Protein AF-A0A7I0EHQ3-F1 (afdb_monomer_lite)

Structure (mmCIF, N/CA/C/O backbone):
data_AF-A0A7I0EHQ3-F1
#
_entry.id   AF-A0A7I0EHQ3-F1
#
loop_
_atom_site.group_PDB
_atom_site.id
_atom_site.type_symbol
_atom_site.label_atom_id
_atom_site.label_alt_id
_atom_site.label_comp_id
_atom_site.label_asym_id
_atom_site.label_entity_id
_atom_site.label_seq_id
_atom_site.pdbx_PDB_ins_code
_atom_site.Cartn_x
_atom_site.Cartn_y
_atom_site.Cartn_z
_atom_site.occupancy
_atom_site.B_iso_or_equiv
_atom_site.auth_seq_id
_atom_site.auth_comp_id
_atom_site.auth_asym_id
_atom_site.auth_atom_id
_atom_site.pdbx_PDB_model_num
ATOM 1 N N . MET A 1 1 ? -11.589 2.550 1.672 1.00 83.56 1 MET A N 1
ATOM 2 C CA . MET A 1 1 ? -10.647 3.671 1.852 1.00 83.56 1 MET A CA 1
ATOM 3 C C . MET A 1 1 ? -11.199 4.700 2.807 1.00 83.56 1 MET A C 1
ATOM 5 O O . MET A 1 1 ? -10.675 4.727 3.901 1.00 83.56 1 MET A O 1
ATOM 9 N N . LYS A 1 2 ? -12.314 5.383 2.506 1.00 86.12 2 LYS A N 1
ATOM 10 C CA . LYS A 1 2 ? -12.950 6.356 3.421 1.00 86.12 2 LYS A CA 1
ATOM 11 C C . LYS A 1 2 ? -12.970 5.952 4.910 1.00 86.12 2 LYS A C 1
ATOM 13 O O . LYS A 1 2 ? -12.438 6.676 5.730 1.00 86.12 2 LYS A O 1
ATOM 18 N N . LEU A 1 3 ? -13.480 4.760 5.237 1.00 87.25 3 LEU A N 1
ATOM 19 C CA . LEU A 1 3 ? -13.508 4.270 6.624 1.00 87.25 3 LEU A CA 1
ATOM 20 C C . LEU A 1 3 ? -12.111 4.137 7.264 1.00 87.25 3 LEU A C 1
ATOM 22 O O . LEU A 1 3 ? -11.951 4.440 8.437 1.00 87.25 3 LEU A O 1
ATOM 26 N N . ALA A 1 4 ? -11.105 3.682 6.511 1.00 88.94 4 ALA A N 1
ATOM 27 C CA . ALA A 1 4 ? -9.735 3.576 7.013 1.00 88.94 4 ALA A CA 1
ATOM 28 C C . ALA A 1 4 ? -9.117 4.967 7.220 1.00 88.94 4 ALA A C 1
ATOM 30 O O . ALA A 1 4 ? -8.495 5.198 8.244 1.00 88.94 4 ALA A O 1
ATOM 31 N N . THR A 1 5 ? -9.353 5.900 6.295 1.00 89.19 5 THR A N 1
ATOM 32 C CA . THR A 1 5 ? -8.937 7.305 6.419 1.00 89.19 5 THR A CA 1
ATOM 33 C C . THR A 1 5 ? -9.512 7.946 7.686 1.00 89.19 5 THR A C 1
ATOM 35 O O . THR A 1 5 ? -8.763 8.496 8.483 1.00 89.19 5 THR A O 1
ATOM 38 N N . GLU A 1 6 ? -10.821 7.791 7.918 1.00 90.00 6 GLU A N 1
ATOM 39 C CA . GLU A 1 6 ? -11.504 8.286 9.123 1.00 90.00 6 GLU A CA 1
ATOM 40 C C . GLU A 1 6 ? -10.966 7.627 10.402 1.00 90.00 6 GLU A C 1
ATOM 42 O O . GLU A 1 6 ? -10.752 8.301 11.403 1.00 90.00 6 GLU A O 1
ATOM 47 N N . THR A 1 7 ? -10.708 6.316 10.362 1.00 90.38 7 THR A N 1
ATOM 48 C CA . THR A 1 7 ? -10.155 5.561 11.501 1.00 90.38 7 THR A CA 1
ATOM 49 C C . THR A 1 7 ? -8.761 6.052 11.885 1.00 90.38 7 THR A C 1
ATOM 51 O O . THR A 1 7 ? -8.455 6.161 13.068 1.00 90.38 7 THR A O 1
ATOM 54 N N . LEU A 1 8 ? -7.913 6.321 10.892 1.00 89.94 8 LEU A N 1
ATOM 55 C CA . LEU A 1 8 ? -6.532 6.753 11.101 1.00 89.94 8 LEU A CA 1
ATOM 56 C C . LEU A 1 8 ? -6.417 8.258 11.394 1.00 89.94 8 LEU A C 1
ATOM 58 O O . LEU A 1 8 ? -5.322 8.732 11.679 1.00 89.94 8 LEU A O 1
ATOM 62 N N . GLY A 1 9 ? -7.526 9.005 11.346 1.00 90.44 9 GLY A N 1
ATOM 63 C CA . GLY A 1 9 ? -7.537 10.445 11.601 1.00 90.44 9 GLY A CA 1
ATOM 64 C C . GLY A 1 9 ? -6.883 11.274 10.493 1.00 90.44 9 GLY A C 1
ATOM 65 O O . GLY A 1 9 ? -6.397 12.366 10.767 1.00 90.44 9 GLY A O 1
ATOM 66 N N . CYS A 1 10 ? -6.842 10.765 9.258 1.00 90.81 10 CYS A N 1
ATOM 67 C CA . CYS A 1 10 ? -6.276 11.487 8.119 1.00 90.81 10 CYS A CA 1
ATOM 68 C C . CYS A 1 10 ? -7.336 12.379 7.450 1.00 90.81 10 CYS A C 1
ATOM 70 O O . CYS A 1 10 ? -8.480 11.961 7.268 1.00 90.81 10 CYS A O 1
ATOM 72 N N . ASP A 1 11 ? -6.944 13.570 6.995 1.00 90.69 11 ASP A N 1
ATOM 73 C CA . ASP A 1 11 ? -7.857 14.500 6.308 1.00 90.69 11 ASP A CA 1
ATOM 74 C C . ASP A 1 11 ? -8.120 14.110 4.846 1.00 90.69 11 ASP A C 1
ATOM 76 O O . ASP A 1 11 ? -9.198 14.344 4.294 1.00 90.69 11 ASP A O 1
ATOM 80 N N . PHE A 1 12 ? -7.127 13.497 4.202 1.00 91.50 12 PHE A N 1
ATOM 81 C CA . PHE A 1 12 ? -7.191 13.077 2.808 1.00 91.50 12 PHE A CA 1
ATOM 82 C C . PHE A 1 12 ? -6.446 11.760 2.591 1.00 91.50 12 PHE A C 1
ATOM 84 O O . PHE A 1 12 ? -5.733 11.259 3.459 1.00 91.50 12 PHE A O 1
ATOM 91 N N . TYR A 1 13 ? -6.642 11.167 1.415 1.00 93.44 13 TYR A N 1
ATOM 92 C CA . TYR A 1 13 ? -5.880 10.005 0.980 1.00 93.44 13 TYR A CA 1
ATOM 93 C C . TYR A 1 13 ? -5.699 10.022 -0.535 1.00 93.44 13 TYR A C 1
ATOM 95 O O . TYR A 1 13 ? -6.575 10.473 -1.275 1.00 93.44 13 TYR A O 1
ATOM 103 N N . THR A 1 14 ? -4.594 9.434 -0.983 1.00 93.25 14 THR A N 1
ATOM 104 C CA . THR A 1 14 ? -4.339 9.115 -2.389 1.00 93.25 14 THR A CA 1
ATOM 105 C C . THR A 1 14 ? -4.150 7.608 -2.517 1.00 93.25 14 THR A C 1
ATOM 107 O O . THR A 1 14 ? -3.582 6.966 -1.636 1.00 93.25 14 THR A O 1
ATOM 110 N N . VAL A 1 15 ? -4.651 7.017 -3.604 1.00 92.25 15 VAL A N 1
ATOM 111 C CA . VAL A 1 15 ? -4.468 5.589 -3.893 1.00 92.25 15 VAL A CA 1
ATOM 112 C C . VAL A 1 15 ? -3.412 5.436 -4.976 1.00 92.25 15 VAL A C 1
ATOM 114 O O . VAL A 1 15 ? -3.594 5.924 -6.089 1.00 92.25 15 VAL A O 1
ATOM 117 N N . ALA A 1 16 ? -2.348 4.701 -4.666 1.00 93.12 16 ALA A N 1
ATOM 118 C CA . ALA A 1 16 ? -1.320 4.328 -5.626 1.00 93.12 16 ALA A CA 1
ATOM 119 C C . ALA A 1 16 ? -1.293 2.809 -5.827 1.00 93.12 16 ALA A C 1
ATOM 121 O O . ALA A 1 16 ? -1.341 2.031 -4.875 1.00 93.12 16 ALA A O 1
ATOM 122 N N . ASN A 1 17 ? -1.243 2.383 -7.090 1.00 92.88 17 ASN A N 1
ATOM 123 C CA . ASN A 1 17 ? -1.231 0.969 -7.453 1.00 92.88 17 ASN A CA 1
ATOM 124 C C . ASN A 1 17 ? 0.204 0.438 -7.526 1.00 92.88 17 ASN A C 1
ATOM 126 O O . ASN A 1 17 ? 1.092 1.104 -8.051 1.00 92.88 17 ASN A O 1
ATOM 130 N N . MET A 1 18 ? 0.406 -0.813 -7.102 1.00 92.94 18 MET A N 1
ATOM 131 C CA . MET A 1 18 ? 1.695 -1.516 -7.222 1.00 92.94 18 MET A CA 1
ATOM 132 C C . MET A 1 18 ? 2.105 -1.811 -8.673 1.00 92.94 18 MET A C 1
ATOM 134 O O . MET A 1 18 ? 3.258 -2.144 -8.932 1.00 92.94 18 MET A O 1
ATOM 138 N N . PHE A 1 19 ? 1.167 -1.703 -9.616 1.00 94.19 19 PHE A N 1
ATOM 139 C CA . PHE A 1 19 ? 1.370 -1.949 -11.038 1.00 94.19 19 PHE A CA 1
ATOM 140 C C . PHE A 1 19 ? 0.732 -0.821 -11.855 1.00 94.19 19 PHE A C 1
ATOM 142 O O . PHE A 1 19 ? -0.336 -0.322 -11.497 1.00 94.19 19 PHE A O 1
ATOM 149 N N . ALA A 1 20 ? 1.369 -0.416 -12.957 1.00 92.44 20 ALA A N 1
ATOM 150 C CA . ALA A 1 20 ? 0.991 0.792 -13.696 1.00 92.44 20 ALA A CA 1
ATOM 151 C C . ALA A 1 20 ? -0.380 0.706 -14.382 1.00 92.44 20 ALA A C 1
ATOM 153 O O . ALA A 1 20 ? -0.953 1.725 -14.765 1.00 92.44 20 ALA A O 1
ATOM 154 N N . THR A 1 21 ? -0.900 -0.503 -14.573 1.00 87.12 21 THR A N 1
ATOM 155 C CA . THR A 1 21 ? -2.207 -0.734 -15.184 1.00 87.12 21 THR A CA 1
ATOM 156 C C . THR A 1 21 ? -3.144 -1.364 -14.160 1.00 87.12 21 THR A C 1
ATOM 158 O O . THR A 1 21 ? -2.762 -2.350 -13.529 1.00 87.12 21 THR A O 1
ATOM 161 N N . PRO A 1 22 ? -4.377 -0.853 -14.001 1.00 82.94 22 PRO A N 1
ATOM 162 C CA . PRO A 1 22 ? -5.386 -1.534 -13.206 1.00 82.94 22 PRO A CA 1
ATOM 163 C C . PRO A 1 22 ? -5.577 -2.969 -13.704 1.00 82.94 22 PRO A C 1
ATOM 165 O O . PRO A 1 22 ? -5.855 -3.202 -14.882 1.00 82.94 22 PRO A O 1
ATOM 168 N N . VAL A 1 23 ? -5.420 -3.929 -12.800 1.00 84.44 23 VAL A N 1
ATOM 169 C CA . VAL A 1 23 ? -5.650 -5.351 -13.064 1.00 84.44 23 VAL A CA 1
ATOM 170 C C . VAL A 1 23 ? -6.886 -5.811 -12.314 1.00 84.44 23 VAL A C 1
ATOM 172 O O . VAL A 1 23 ? -7.112 -5.427 -11.168 1.00 84.44 23 VAL A O 1
ATOM 175 N N . ARG A 1 24 ? -7.697 -6.642 -12.965 1.00 79.31 24 ARG A N 1
ATOM 176 C CA . ARG A 1 24 ? -8.913 -7.204 -12.373 1.00 79.31 24 ARG A CA 1
ATOM 177 C C . ARG A 1 24 ? -8.587 -8.228 -11.289 1.00 79.31 24 ARG A C 1
ATOM 179 O O . ARG A 1 24 ? -9.275 -8.292 -10.273 1.00 79.31 24 ARG A O 1
ATOM 186 N N . ASP A 1 25 ? -7.576 -9.054 -11.536 1.00 82.44 25 ASP A N 1
ATOM 187 C CA . ASP A 1 25 ? -7.198 -10.167 -10.675 1.00 82.44 25 ASP A CA 1
ATOM 188 C C . ASP A 1 25 ? -5.713 -10.540 -10.825 1.00 82.44 25 ASP A C 1
ATOM 190 O O . ASP A 1 25 ? -4.979 -10.030 -11.678 1.00 82.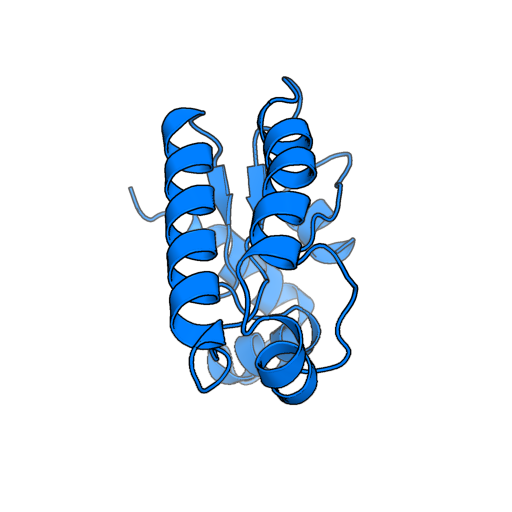44 25 ASP A O 1
ATOM 194 N N . THR A 1 26 ? -5.260 -11.446 -9.957 1.00 84.19 26 THR A N 1
ATOM 195 C CA . THR A 1 26 ? -3.877 -11.931 -9.922 1.00 84.19 26 THR A CA 1
ATOM 196 C C . THR A 1 26 ? -3.508 -12.796 -11.127 1.00 84.19 26 THR A C 1
ATOM 198 O O . THR A 1 26 ? -2.323 -12.913 -11.431 1.00 84.19 26 THR A O 1
ATOM 201 N N . VAL A 1 27 ? -4.485 -13.371 -11.840 1.00 87.06 27 VAL A N 1
ATOM 202 C CA . VAL A 1 27 ? -4.246 -14.159 -13.062 1.00 87.06 27 VAL A CA 1
ATOM 203 C C . VAL A 1 27 ? -3.870 -13.225 -14.206 1.00 87.06 27 VAL A C 1
ATOM 205 O O . VAL A 1 27 ? -2.879 -13.454 -14.902 1.00 87.06 27 VAL A O 1
ATOM 208 N N . GLN A 1 28 ? -4.604 -12.124 -14.364 1.00 87.50 28 GLN A N 1
ATOM 209 C CA . GLN A 1 28 ? -4.252 -11.077 -15.313 1.00 87.50 28 GLN A CA 1
ATOM 210 C C . GLN A 1 28 ? -2.883 -10.478 -14.976 1.00 87.50 28 GLN A C 1
ATOM 212 O O . GLN A 1 28 ? -2.057 -10.325 -15.877 1.00 87.50 28 GLN A O 1
ATOM 217 N N . LEU A 1 29 ? -2.620 -10.201 -13.693 1.00 89.62 29 LEU A N 1
ATOM 218 C CA . LEU A 1 29 ? -1.325 -9.694 -13.237 1.00 89.62 29 LEU A CA 1
ATOM 219 C C . LEU A 1 29 ? -0.179 -10.669 -13.531 1.00 89.62 29 LEU A C 1
ATOM 221 O O . LEU A 1 29 ? 0.887 -10.230 -13.946 1.00 89.62 29 LEU A O 1
ATOM 225 N N . ALA A 1 30 ? -0.392 -11.980 -13.390 1.00 91.19 30 ALA A N 1
ATOM 226 C CA . ALA A 1 30 ? 0.616 -12.981 -13.738 1.00 91.19 30 ALA A CA 1
ATOM 227 C C . ALA A 1 30 ? 0.990 -12.945 -15.229 1.00 91.19 30 ALA A C 1
ATOM 229 O O . ALA A 1 30 ? 2.144 -13.187 -15.578 1.00 91.19 30 ALA A O 1
ATOM 230 N N . ARG A 1 31 ? 0.032 -12.609 -16.106 1.00 89.12 31 ARG A N 1
ATOM 231 C CA . ARG A 1 31 ? 0.268 -12.495 -17.551 1.00 89.12 31 ARG A CA 1
ATOM 232 C C . ARG A 1 31 ? 0.956 -11.189 -17.934 1.00 89.12 31 ARG A C 1
ATOM 234 O O . ARG A 1 31 ? 1.893 -11.217 -18.715 1.00 89.12 31 ARG A O 1
ATOM 241 N N . ILE A 1 32 ? 0.455 -10.050 -17.456 1.00 91.56 32 ILE A N 1
ATOM 242 C CA . ILE A 1 32 ? 0.938 -8.733 -17.912 1.00 91.56 32 ILE A CA 1
ATOM 243 C C . ILE A 1 32 ? 2.094 -8.193 -17.070 1.00 91.56 32 ILE A C 1
ATOM 245 O O . ILE A 1 32 ? 2.851 -7.352 -17.535 1.00 91.56 32 ILE A O 1
ATOM 249 N N . GLY A 1 33 ? 2.233 -8.676 -15.837 1.00 92.38 33 GLY A N 1
ATOM 250 C CA . GLY A 1 33 ? 3.328 -8.346 -14.933 1.00 92.38 33 GLY A CA 1
ATOM 251 C C . GLY A 1 33 ? 4.521 -9.284 -15.076 1.00 92.38 33 GLY A C 1
ATOM 252 O O . GLY A 1 33 ? 5.389 -9.275 -14.209 1.00 92.38 33 GLY A O 1
ATOM 253 N N . SER A 1 34 ? 4.569 -10.116 -16.121 1.00 92.56 34 SER A N 1
ATOM 254 C CA . SER A 1 34 ? 5.677 -11.045 -16.359 1.00 92.56 34 SER A CA 1
ATOM 255 C C . SER A 1 34 ? 6.975 -10.348 -16.771 1.00 92.56 34 SER A C 1
ATOM 257 O O . SER A 1 34 ? 8.027 -10.984 -16.723 1.00 92.56 34 SER A O 1
ATOM 259 N N . THR A 1 35 ? 6.888 -9.084 -17.195 1.00 92.38 35 THR A N 1
ATOM 260 C CA . THR A 1 35 ? 8.012 -8.199 -17.516 1.00 92.38 35 THR A CA 1
ATOM 261 C C . THR A 1 35 ? 8.077 -7.041 -16.524 1.00 92.38 35 THR A C 1
ATOM 263 O O . THR A 1 35 ? 7.086 -6.708 -15.871 1.00 92.38 35 THR A O 1
ATOM 266 N N . ALA A 1 36 ? 9.244 -6.403 -16.423 1.00 91.62 36 ALA A N 1
ATOM 267 C CA . ALA A 1 36 ? 9.492 -5.331 -15.463 1.00 91.62 36 ALA A CA 1
ATOM 268 C C . ALA A 1 36 ? 8.769 -4.008 -15.794 1.00 91.62 36 ALA A C 1
ATOM 270 O O . ALA A 1 36 ? 8.533 -3.209 -14.889 1.00 91.62 36 ALA A O 1
ATOM 271 N N . ASP A 1 37 ? 8.392 -3.772 -17.055 1.00 93.50 37 ASP A N 1
ATOM 272 C CA . ASP A 1 37 ? 7.954 -2.458 -17.555 1.00 93.50 37 ASP A CA 1
ATOM 273 C C . ASP A 1 37 ? 6.807 -1.842 -16.744 1.00 93.50 37 ASP A C 1
ATOM 275 O O . ASP A 1 37 ? 6.871 -0.683 -16.330 1.00 93.50 37 ASP A O 1
ATOM 279 N N . GLY A 1 38 ? 5.756 -2.622 -16.475 1.00 93.50 38 GLY A N 1
ATOM 280 C CA . GLY A 1 38 ? 4.594 -2.140 -15.726 1.00 93.50 38 GLY A CA 1
ATOM 281 C C . GLY A 1 38 ? 4.874 -1.901 -14.239 1.00 93.50 38 GLY A C 1
ATOM 282 O O . GLY A 1 38 ? 4.212 -1.064 -13.624 1.00 93.50 38 GLY A O 1
ATOM 283 N N . TRP A 1 39 ? 5.872 -2.582 -13.670 1.00 94.88 39 TRP A N 1
ATOM 284 C CA . TRP A 1 39 ? 6.320 -2.379 -12.289 1.00 94.88 39 TRP A CA 1
ATOM 285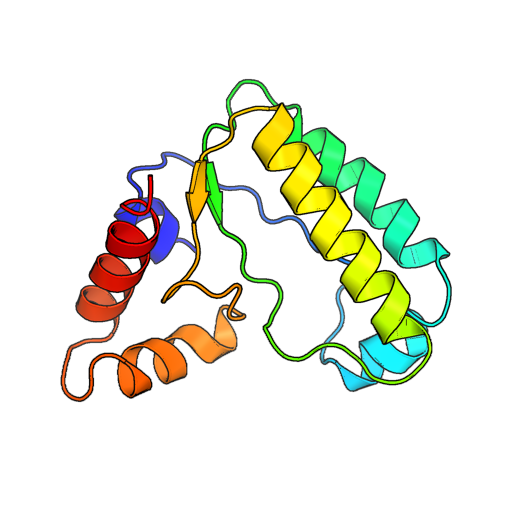 C C . TRP A 1 39 ? 7.184 -1.124 -12.179 1.00 94.88 39 TRP A C 1
ATOM 287 O O . TRP A 1 39 ? 6.908 -0.255 -11.356 1.00 94.88 39 TRP A O 1
ATOM 297 N N . ILE A 1 40 ? 8.168 -0.972 -13.073 1.00 93.75 40 ILE A N 1
ATOM 298 C CA . ILE A 1 40 ? 9.043 0.209 -13.140 1.00 93.75 40 ILE A CA 1
ATOM 299 C C . ILE A 1 40 ? 8.215 1.468 -13.395 1.00 93.75 40 ILE A C 1
ATOM 301 O O . ILE A 1 40 ? 8.383 2.468 -12.701 1.00 93.75 40 ILE A O 1
ATOM 305 N N . LYS A 1 41 ? 7.260 1.415 -14.328 1.00 94.31 41 LYS A N 1
ATOM 306 C CA . LYS A 1 41 ? 6.368 2.548 -14.597 1.00 94.31 41 LYS A CA 1
ATOM 307 C C . LYS A 1 41 ? 5.528 2.937 -13.374 1.00 94.31 41 LYS A C 1
ATOM 309 O O . LYS A 1 41 ? 5.266 4.120 -13.181 1.00 94.31 41 LYS A O 1
ATOM 314 N N . ALA A 1 42 ? 5.131 1.975 -12.537 1.00 95.62 42 ALA A N 1
ATOM 315 C CA . ALA A 1 42 ? 4.410 2.264 -11.297 1.00 95.62 42 ALA A CA 1
ATOM 316 C C . ALA A 1 42 ? 5.295 2.969 -10.259 1.00 95.62 42 ALA A C 1
ATOM 318 O O . ALA A 1 42 ? 4.791 3.807 -9.511 1.00 95.62 42 ALA A O 1
ATOM 319 N N . ARG A 1 43 ? 6.605 2.670 -10.229 1.00 95.44 43 ARG A N 1
ATOM 320 C CA . ARG A 1 43 ? 7.544 3.267 -9.264 1.00 95.44 43 ARG A CA 1
ATOM 321 C C . ARG A 1 43 ? 7.569 4.785 -9.336 1.00 95.44 43 ARG A C 1
ATOM 323 O O . ARG A 1 43 ? 7.512 5.405 -8.288 1.00 95.44 43 ARG A O 1
ATOM 330 N N . GLY A 1 44 ? 7.561 5.376 -10.532 1.00 93.69 44 GLY A N 1
ATOM 331 C CA . GLY A 1 44 ? 7.572 6.838 -10.667 1.00 93.69 44 GLY A CA 1
ATOM 332 C C . GLY A 1 44 ? 6.371 7.515 -9.995 1.00 93.69 44 GLY A C 1
ATOM 333 O O . GLY A 1 44 ? 6.528 8.528 -9.323 1.00 93.69 44 GLY A O 1
ATOM 334 N N . TYR A 1 45 ? 5.173 6.930 -10.117 1.00 93.75 45 TYR A N 1
ATOM 335 C CA . TYR A 1 45 ? 3.985 7.456 -9.437 1.00 93.75 45 TYR A CA 1
ATOM 336 C C . TYR A 1 45 ? 4.012 7.183 -7.927 1.00 93.75 45 TYR A C 1
ATOM 338 O O . TYR A 1 45 ? 3.688 8.066 -7.142 1.00 93.75 45 TYR A O 1
ATOM 346 N N . LEU A 1 46 ? 4.429 5.981 -7.516 1.00 95.62 46 LEU A N 1
ATOM 347 C CA . LEU A 1 46 ? 4.569 5.625 -6.100 1.00 95.62 46 LEU A CA 1
ATOM 348 C C . LEU A 1 46 ? 5.577 6.529 -5.382 1.00 95.62 46 LEU A C 1
ATOM 350 O O . LEU A 1 46 ? 5.295 6.997 -4.286 1.00 95.62 46 LEU A O 1
ATOM 354 N N . GLU A 1 47 ? 6.714 6.809 -6.012 1.00 95.88 47 GLU A N 1
ATOM 355 C CA . GLU A 1 47 ? 7.749 7.700 -5.486 1.00 95.88 47 GLU A CA 1
ATOM 356 C C . GLU A 1 47 ? 7.228 9.133 -5.366 1.00 95.88 47 GLU A C 1
ATOM 358 O O . GLU A 1 47 ? 7.315 9.718 -4.293 1.00 95.88 47 GLU A O 1
ATOM 363 N N . ALA A 1 48 ? 6.544 9.650 -6.391 1.00 94.69 48 ALA A N 1
ATOM 364 C CA . ALA A 1 48 ? 5.901 10.962 -6.319 1.00 94.69 48 ALA A CA 1
ATOM 365 C C . ALA A 1 48 ? 4.821 11.060 -5.221 1.00 94.69 48 ALA A C 1
ATOM 367 O O . ALA A 1 48 ? 4.564 12.150 -4.712 1.00 94.69 48 ALA A O 1
ATOM 368 N N . CYS A 1 49 ? 4.166 9.954 -4.852 1.00 94.62 49 CYS A N 1
ATOM 369 C CA . CYS A 1 49 ? 3.269 9.916 -3.695 1.00 94.62 49 CYS A CA 1
ATOM 370 C C . CYS A 1 49 ? 4.040 9.911 -2.372 1.00 94.62 49 CYS A C 1
ATOM 372 O O . CYS A 1 49 ? 3.681 10.648 -1.466 1.00 94.62 49 CYS A O 1
ATOM 374 N N . VAL A 1 50 ? 5.089 9.098 -2.259 1.00 95.44 50 VAL A N 1
ATOM 375 C CA . VAL A 1 50 ? 5.903 8.974 -1.040 1.00 95.44 50 VAL A CA 1
ATOM 376 C C . VAL A 1 50 ? 6.693 10.250 -0.736 1.00 95.44 50 VAL A C 1
ATOM 378 O O . VAL A 1 50 ? 6.898 10.588 0.428 1.00 95.44 50 VAL A O 1
ATOM 381 N N . ASP A 1 51 ? 7.130 10.974 -1.763 1.00 95.31 51 ASP A N 1
ATOM 382 C CA . ASP A 1 51 ? 7.950 12.170 -1.587 1.00 95.31 51 ASP A CA 1
ATOM 383 C C . ASP A 1 51 ? 7.155 13.428 -1.221 1.00 95.31 51 ASP A C 1
ATOM 385 O O . ASP A 1 51 ? 7.769 14.418 -0.804 1.00 95.31 51 ASP A O 1
ATOM 389 N N . GLN A 1 52 ? 5.820 13.388 -1.312 1.00 94.94 52 GLN A N 1
ATOM 390 C CA . GLN A 1 52 ? 4.953 14.485 -0.878 1.00 94.94 52 GLN A CA 1
ATOM 391 C C . GLN A 1 52 ? 5.156 14.774 0.619 1.00 94.94 52 GLN A C 1
ATOM 393 O O . GLN A 1 52 ? 4.994 13.865 1.436 1.00 94.94 52 GLN A O 1
ATOM 398 N N . PRO A 1 53 ? 5.508 16.016 1.005 1.00 93.50 53 PRO A N 1
ATOM 399 C CA . PRO A 1 53 ? 5.768 16.371 2.402 1.00 93.50 53 PRO A CA 1
ATOM 400 C C . PRO A 1 53 ? 4.588 16.129 3.346 1.00 93.50 53 PRO A C 1
ATOM 402 O O . PRO A 1 53 ? 4.792 15.897 4.534 1.00 93.50 53 PRO A O 1
ATOM 405 N N . GLU A 1 54 ? 3.361 16.188 2.831 1.00 93.56 54 GLU A N 1
ATOM 406 C CA . GLU A 1 54 ? 2.133 16.028 3.608 1.00 93.56 54 GLU A CA 1
ATOM 407 C C . GLU A 1 54 ? 1.793 14.555 3.897 1.00 93.56 54 GLU A C 1
ATOM 409 O O . GLU A 1 54 ? 0.881 14.276 4.674 1.00 93.56 54 GLU A O 1
ATOM 414 N N . ILE A 1 55 ? 2.496 13.601 3.275 1.00 94.31 55 ILE A N 1
ATOM 415 C CA . ILE A 1 55 ? 2.249 12.169 3.458 1.00 94.31 55 ILE A CA 1
ATOM 416 C C . ILE A 1 55 ? 3.061 11.649 4.645 1.00 94.31 55 ILE A C 1
ATOM 418 O O . ILE A 1 55 ? 4.267 11.427 4.555 1.00 94.31 55 ILE A O 1
ATOM 422 N N . THR A 1 56 ? 2.370 11.411 5.758 1.00 93.94 56 THR A N 1
ATOM 423 C CA . THR A 1 56 ? 2.942 10.872 7.006 1.00 93.94 56 THR A CA 1
ATOM 424 C C . THR A 1 56 ? 2.609 9.402 7.243 1.00 93.94 56 THR A C 1
ATOM 426 O O . THR A 1 56 ? 3.297 8.728 8.010 1.00 93.94 56 THR A O 1
ATOM 429 N N . ASP A 1 57 ? 1.580 8.893 6.562 1.00 94.88 57 ASP A N 1
ATOM 430 C CA . ASP A 1 57 ? 0.999 7.574 6.787 1.00 94.88 57 ASP A CA 1
ATOM 431 C C . ASP A 1 57 ? 0.782 6.828 5.463 1.00 94.88 57 ASP A C 1
ATOM 433 O O . ASP A 1 57 ? 0.317 7.394 4.471 1.00 94.88 57 ASP A O 1
ATOM 437 N N . ALA A 1 58 ? 1.070 5.527 5.448 1.00 95.56 58 ALA A N 1
ATOM 438 C CA . ALA A 1 58 ? 0.863 4.652 4.300 1.00 95.56 58 ALA A CA 1
ATOM 439 C C . ALA A 1 58 ? 0.082 3.399 4.694 1.00 95.56 58 ALA A C 1
ATOM 441 O O . ALA A 1 58 ? 0.529 2.605 5.515 1.00 95.56 58 ALA A O 1
ATOM 442 N N . LEU A 1 59 ? -1.072 3.171 4.063 1.00 95.31 59 LEU A N 1
ATOM 443 C CA . LEU A 1 59 ? -1.845 1.940 4.228 1.00 95.31 59 LEU A CA 1
ATOM 444 C C . LEU A 1 59 ? -1.516 0.945 3.112 1.00 95.31 59 LEU A C 1
ATOM 446 O O . LEU A 1 59 ? -1.927 1.122 1.962 1.00 95.31 59 LEU A O 1
ATOM 450 N N . LEU A 1 60 ? -0.824 -0.139 3.452 1.00 95.25 60 LEU A N 1
ATOM 451 C CA . LEU A 1 60 ? -0.482 -1.187 2.495 1.00 95.25 60 LEU A CA 1
ATOM 452 C C . LEU A 1 60 ? -1.656 -2.156 2.325 1.00 95.25 60 LEU A C 1
ATOM 454 O O . LEU A 1 60 ? -2.100 -2.808 3.268 1.00 95.25 60 LEU A O 1
ATOM 458 N N . ALA A 1 61 ? -2.169 -2.253 1.095 1.00 93.94 61 ALA A N 1
ATOM 459 C CA . ALA A 1 61 ? -3.376 -3.023 0.784 1.00 93.94 61 ALA A CA 1
ATOM 460 C C . ALA A 1 61 ? -3.331 -3.685 -0.610 1.00 93.94 61 ALA A C 1
ATOM 462 O O . ALA A 1 61 ? -4.331 -3.744 -1.324 1.00 93.94 61 ALA A O 1
ATOM 463 N N . PHE A 1 62 ? -2.167 -4.182 -1.030 1.00 90.25 62 PHE A N 1
ATOM 464 C CA . PHE A 1 62 ? -1.958 -4.729 -2.381 1.00 90.25 62 PHE A CA 1
ATOM 465 C C . PHE A 1 62 ? -2.250 -6.235 -2.533 1.00 90.25 62 PHE A C 1
ATOM 467 O O . PHE A 1 62 ? -2.175 -6.774 -3.634 1.00 90.25 62 PHE A O 1
ATOM 474 N N . GLY A 1 63 ? -2.636 -6.920 -1.458 1.00 88.94 63 GLY A N 1
ATOM 475 C CA . GLY A 1 63 ? -2.924 -8.353 -1.430 1.00 88.94 63 GLY A CA 1
ATOM 476 C C . GLY A 1 63 ? -1.775 -9.194 -0.866 1.00 88.94 63 GLY A C 1
ATOM 477 O O . GLY A 1 63 ? -0.604 -8.878 -1.022 1.00 88.94 63 GLY A O 1
ATOM 478 N N . VAL A 1 64 ? -2.132 -10.307 -0.214 1.00 82.81 64 VAL A N 1
ATOM 479 C CA . VAL A 1 64 ? -1.173 -11.244 0.412 1.00 82.81 64 VAL A CA 1
ATOM 480 C C . VAL A 1 64 ? -0.791 -12.421 -0.487 1.00 82.81 64 VAL A C 1
ATOM 482 O O . VAL A 1 64 ? 0.141 -13.156 -0.182 1.00 82.81 64 VAL A O 1
ATOM 485 N N . VAL A 1 65 ? -1.539 -12.636 -1.572 1.00 86.12 65 VAL A N 1
ATOM 486 C CA . VAL A 1 65 ? -1.282 -13.724 -2.519 1.00 86.12 65 VAL A CA 1
ATOM 487 C C . VAL A 1 65 ? -0.496 -13.145 -3.692 1.00 86.12 65 VAL A C 1
ATOM 489 O O . VAL A 1 65 ? -1.064 -12.339 -4.433 1.00 86.12 65 VAL A O 1
ATOM 492 N N . PRO A 1 66 ? 0.777 -13.529 -3.878 1.00 86.88 66 PRO A N 1
ATOM 493 C CA . PRO A 1 66 ? 1.549 -13.060 -5.017 1.00 86.88 66 PRO A CA 1
ATOM 494 C C . PRO A 1 66 ? 1.019 -13.674 -6.327 1.00 86.88 66 PRO A C 1
ATOM 496 O O . PRO A 1 66 ? 0.435 -14.764 -6.306 1.00 86.88 66 PRO A O 1
ATOM 499 N N . PRO A 1 67 ? 1.240 -13.019 -7.482 1.00 89.56 67 PRO A N 1
ATOM 500 C CA . PRO A 1 67 ? 0.997 -13.640 -8.780 1.00 89.56 67 PRO A CA 1
ATOM 501 C C . PRO A 1 67 ? 1.925 -14.850 -8.991 1.00 89.56 67 PRO A C 1
ATOM 503 O O . PRO A 1 67 ? 2.935 -15.016 -8.307 1.00 89.56 67 PRO A O 1
ATOM 506 N N . THR A 1 68 ? 1.582 -15.711 -9.947 1.00 90.69 68 THR A N 1
ATOM 507 C CA . THR A 1 68 ? 2.396 -16.874 -10.335 1.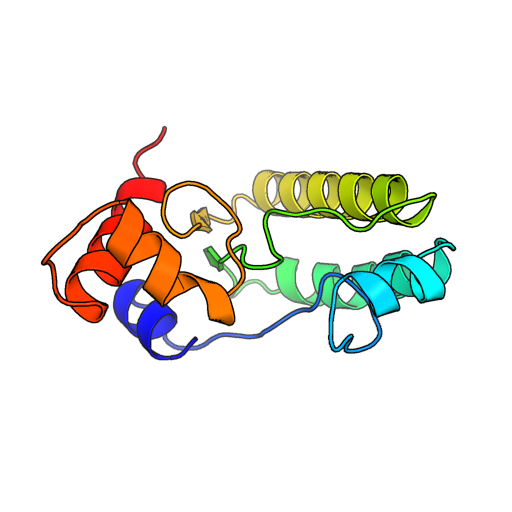00 90.69 68 THR A CA 1
ATOM 508 C C . THR A 1 68 ? 3.420 -16.516 -11.418 1.00 90.69 68 THR A C 1
ATOM 510 O O . THR A 1 68 ? 3.282 -15.504 -12.101 1.00 90.69 68 THR A O 1
ATOM 513 N N . GLY A 1 69 ? 4.423 -17.374 -11.630 1.00 92.50 69 GLY A N 1
ATOM 514 C CA . GLY A 1 69 ? 5.419 -17.197 -12.697 1.00 92.50 69 GLY A CA 1
ATOM 515 C C . GLY A 1 69 ? 6.408 -16.058 -12.425 1.00 92.50 69 GLY A C 1
ATOM 516 O O . GLY A 1 69 ? 6.649 -15.707 -11.271 1.00 92.50 69 GLY A O 1
ATOM 517 N N . SER A 1 70 ? 6.985 -15.476 -13.482 1.00 91.94 70 SER A N 1
ATOM 518 C CA . SER A 1 70 ? 7.990 -14.403 -13.365 1.00 91.94 70 SER A CA 1
ATOM 519 C C . SER A 1 70 ? 7.450 -13.147 -12.675 1.00 91.94 70 SER A C 1
ATOM 521 O O . SER A 1 70 ? 8.181 -12.490 -11.937 1.00 91.94 70 SER A O 1
ATOM 523 N N . ALA A 1 71 ? 6.147 -12.874 -12.807 1.00 93.06 71 ALA A N 1
ATOM 524 C CA . ALA A 1 71 ? 5.476 -11.777 -12.114 1.00 93.06 71 ALA A CA 1
ATOM 525 C C . ALA A 1 71 ? 5.608 -11.861 -10.586 1.00 93.06 71 ALA A C 1
ATOM 527 O O . ALA A 1 71 ? 5.560 -10.835 -9.912 1.00 93.06 71 ALA A O 1
ATOM 528 N N . ARG A 1 72 ? 5.797 -13.066 -10.024 1.00 94.00 72 ARG A N 1
ATOM 529 C CA . ARG A 1 72 ? 6.020 -13.259 -8.585 1.00 94.00 72 ARG A CA 1
ATOM 530 C C . ARG A 1 72 ? 7.263 -12.525 -8.094 1.00 94.00 72 ARG A C 1
ATOM 532 O O . ARG A 1 72 ? 7.228 -11.948 -7.011 1.00 94.00 72 ARG A O 1
ATOM 539 N N . LEU A 1 73 ? 8.345 -12.589 -8.870 1.00 94.44 73 LEU A N 1
ATOM 540 C CA . LEU A 1 73 ? 9.622 -11.970 -8.519 1.00 94.44 73 LEU A CA 1
ATOM 541 C C . LEU A 1 73 ? 9.481 -10.452 -8.562 1.00 94.44 73 LEU A C 1
ATOM 543 O O . LEU A 1 73 ? 9.723 -9.796 -7.561 1.00 94.44 73 LEU A O 1
ATOM 547 N N . HIS A 1 74 ? 8.926 -9.917 -9.649 1.00 95.06 74 HIS A N 1
ATOM 548 C CA . HIS A 1 74 ? 8.682 -8.481 -9.764 1.00 95.06 74 HIS A CA 1
ATOM 549 C C . HIS A 1 74 ? 7.721 -7.939 -8.699 1.00 95.06 74 HIS A C 1
ATOM 551 O O . HIS A 1 74 ? 7.950 -6.856 -8.168 1.00 95.06 74 HIS A O 1
ATOM 557 N N . PHE A 1 75 ? 6.678 -8.693 -8.339 1.00 94.62 75 PHE A N 1
ATOM 558 C CA . PHE A 1 75 ? 5.792 -8.328 -7.234 1.00 94.62 75 PHE A CA 1
ATOM 559 C C . PHE A 1 75 ? 6.553 -8.238 -5.910 1.00 94.62 75 PHE A C 1
ATOM 561 O O . PHE A 1 75 ? 6.371 -7.271 -5.171 1.00 94.62 75 PHE A O 1
ATOM 568 N N . LYS A 1 76 ? 7.404 -9.229 -5.615 1.00 94.38 76 LYS A N 1
ATOM 569 C CA . LYS A 1 76 ? 8.226 -9.225 -4.403 1.00 94.38 76 LYS A CA 1
ATOM 570 C C . LYS A 1 76 ? 9.195 -8.044 -4.406 1.00 94.38 76 LYS A C 1
ATOM 572 O O . LYS A 1 76 ? 9.199 -7.289 -3.443 1.00 94.38 76 LYS A O 1
ATOM 577 N N . ASP A 1 77 ? 9.925 -7.839 -5.496 1.00 95.44 77 ASP A N 1
ATOM 578 C CA . ASP A 1 77 ? 10.886 -6.741 -5.621 1.00 95.44 77 ASP A CA 1
ATOM 579 C C . ASP A 1 77 ? 10.204 -5.373 -5.482 1.00 95.44 77 ASP A C 1
ATOM 581 O O . ASP A 1 77 ? 10.756 -4.453 -4.885 1.00 95.44 77 ASP A O 1
ATOM 585 N N . GLN A 1 78 ? 8.990 -5.217 -6.019 1.00 96.06 78 GLN A N 1
ATOM 586 C CA . GLN A 1 78 ? 8.198 -3.997 -5.865 1.00 96.06 78 GLN A CA 1
ATOM 587 C C . GLN A 1 78 ? 7.733 -3.800 -4.416 1.00 96.06 78 GLN A C 1
ATOM 589 O O . GLN A 1 78 ? 7.764 -2.674 -3.922 1.00 96.06 78 GLN A O 1
ATOM 594 N N . ALA A 1 79 ? 7.285 -4.868 -3.748 1.00 95.38 79 ALA A N 1
ATOM 595 C CA . ALA A 1 79 ? 6.840 -4.826 -2.356 1.00 95.38 79 ALA A CA 1
ATOM 596 C C . ALA A 1 79 ? 7.993 -4.509 -1.396 1.00 95.38 79 ALA A C 1
ATOM 598 O O . ALA A 1 79 ? 7.812 -3.715 -0.476 1.00 95.38 79 ALA A O 1
ATOM 599 N N . ASP A 1 80 ? 9.168 -5.092 -1.615 1.00 95.62 80 ASP A N 1
ATOM 600 C CA . ASP A 1 80 ? 10.363 -4.803 -0.823 1.00 95.62 80 ASP A CA 1
ATOM 601 C C . ASP A 1 80 ? 10.812 -3.349 -1.054 1.00 95.62 80 ASP A C 1
ATOM 603 O O . ASP A 1 80 ? 10.993 -2.601 -0.096 1.00 95.62 80 ASP A O 1
ATOM 607 N N . TRP A 1 81 ? 10.869 -2.908 -2.319 1.00 96.69 81 TRP A N 1
ATOM 608 C CA . TRP A 1 81 ? 11.245 -1.537 -2.686 1.00 96.69 81 TRP A CA 1
ATOM 609 C C . TRP A 1 81 ? 10.350 -0.469 -2.043 1.00 96.69 81 TRP A C 1
ATOM 611 O O . TRP A 1 81 ? 10.857 0.516 -1.507 1.00 96.69 81 TRP A O 1
ATOM 621 N N . ILE A 1 82 ? 9.021 -0.634 -2.082 1.00 96.50 82 ILE A N 1
ATOM 622 C CA . ILE A 1 82 ? 8.126 0.378 -1.503 1.00 96.50 82 ILE A CA 1
ATOM 623 C C . ILE A 1 82 ? 8.224 0.404 0.024 1.00 96.50 82 ILE A C 1
ATOM 625 O O . ILE A 1 82 ? 8.189 1.481 0.609 1.00 96.50 82 ILE A O 1
ATOM 629 N N . GLN A 1 83 ? 8.395 -0.751 0.674 1.00 95.31 83 GLN A N 1
ATOM 630 C CA . GLN A 1 83 ? 8.577 -0.811 2.127 1.00 95.31 83 GLN A CA 1
ATOM 631 C C . GLN A 1 83 ? 9.875 -0.122 2.555 1.00 95.31 83 GLN A C 1
ATOM 633 O O . GLN A 1 83 ? 9.857 0.673 3.491 1.00 95.31 83 GLN A O 1
ATOM 638 N N . GLU A 1 84 ? 10.977 -0.352 1.837 1.00 96.62 84 GLU A N 1
ATOM 639 C CA . GLU A 1 84 ? 12.247 0.341 2.077 1.00 96.62 84 GLU A CA 1
ATOM 640 C C . GLU A 1 84 ? 12.108 1.860 1.905 1.00 96.62 84 GLU A C 1
ATOM 642 O O . GLU A 1 84 ? 12.585 2.629 2.742 1.00 96.62 84 GLU A O 1
ATOM 647 N N . LYS A 1 85 ? 11.411 2.315 0.856 1.00 96.56 85 LYS A N 1
ATOM 648 C CA . LYS A 1 85 ? 11.155 3.745 0.623 1.00 96.56 85 LYS A CA 1
ATOM 649 C C . LYS A 1 85 ? 10.341 4.387 1.745 1.00 96.56 85 LYS A C 1
ATOM 651 O O . LYS A 1 85 ? 10.722 5.456 2.221 1.00 96.56 85 LYS A O 1
ATOM 656 N N . LEU A 1 86 ? 9.260 3.740 2.181 1.00 96.56 86 LEU A N 1
ATOM 657 C CA . LEU A 1 86 ? 8.427 4.217 3.291 1.00 96.56 86 LEU A CA 1
ATOM 658 C C . LEU A 1 86 ? 9.232 4.302 4.592 1.00 96.56 86 LEU A C 1
ATOM 660 O O . LEU A 1 86 ? 9.197 5.334 5.262 1.00 96.56 86 LEU A O 1
ATOM 664 N N . LEU A 1 87 ? 10.019 3.266 4.894 1.00 95.69 87 LEU A N 1
ATOM 665 C CA . LEU A 1 87 ? 10.905 3.230 6.057 1.00 95.69 87 LEU A CA 1
ATOM 666 C C . LEU A 1 87 ? 11.952 4.351 6.011 1.00 95.69 87 LEU A C 1
ATOM 668 O O . LEU A 1 87 ? 12.126 5.074 6.987 1.00 95.69 87 LEU A O 1
ATOM 672 N N . THR A 1 88 ? 12.609 4.542 4.866 1.00 96.00 88 THR A N 1
ATOM 673 C CA . THR A 1 88 ? 13.643 5.576 4.677 1.00 96.00 88 THR A CA 1
ATOM 674 C C . THR A 1 88 ? 13.090 6.986 4.881 1.00 96.00 88 THR A C 1
ATOM 676 O O . THR A 1 88 ? 13.785 7.858 5.397 1.00 96.00 88 THR A O 1
ATOM 679 N N . ARG A 1 89 ? 11.832 7.221 4.492 1.00 95.88 89 ARG A N 1
ATOM 680 C CA . ARG A 1 89 ? 11.136 8.499 4.704 1.00 95.88 89 ARG A CA 1
ATOM 681 C C . ARG A 1 89 ? 10.549 8.651 6.109 1.00 95.88 89 ARG A C 1
ATOM 683 O O . ARG A 1 89 ? 10.057 9.730 6.420 1.00 95.88 89 ARG A O 1
ATOM 690 N N . GLY A 1 90 ? 10.586 7.609 6.940 1.00 95.31 90 GLY A N 1
ATOM 691 C CA . GLY A 1 90 ? 9.950 7.613 8.258 1.00 95.31 90 GLY A CA 1
ATOM 692 C C . GLY A 1 90 ? 8.420 7.656 8.197 1.00 95.31 90 GLY A C 1
ATOM 693 O O . GLY A 1 90 ? 7.789 8.136 9.135 1.00 95.31 90 GLY A O 1
ATOM 694 N N . ILE A 1 91 ? 7.815 7.190 7.098 1.00 95.44 91 ILE A N 1
ATOM 695 C CA . ILE A 1 91 ? 6.356 7.150 6.942 1.00 95.44 91 ILE A CA 1
ATOM 696 C C . ILE A 1 91 ? 5.794 5.998 7.771 1.00 95.44 91 ILE A C 1
ATOM 698 O O . ILE A 1 91 ? 6.204 4.840 7.627 1.00 95.44 91 ILE A O 1
ATOM 702 N N . ARG A 1 92 ? 4.797 6.301 8.605 1.00 94.31 92 ARG A N 1
ATOM 703 C CA . ARG A 1 92 ? 4.126 5.293 9.422 1.00 94.31 92 ARG A CA 1
ATOM 704 C C . ARG A 1 92 ? 3.337 4.348 8.527 1.00 94.31 92 ARG A C 1
ATOM 706 O O . ARG A 1 92 ? 2.487 4.769 7.746 1.00 94.31 92 ARG A O 1
ATOM 713 N N . THR A 1 93 ? 3.608 3.055 8.647 1.00 93.94 93 THR A N 1
ATOM 714 C CA . THR A 1 93 ? 2.982 2.046 7.794 1.00 93.94 93 THR A CA 1
ATOM 715 C C . THR A 1 93 ? 1.872 1.312 8.533 1.00 93.94 93 THR A C 1
ATOM 717 O O . THR A 1 93 ? 2.046 0.850 9.655 1.00 93.94 93 THR A O 1
ATOM 720 N N . TRP A 1 94 ? 0.733 1.168 7.865 1.00 94.81 94 TRP A N 1
ATOM 721 C CA . TRP A 1 94 ? -0.464 0.515 8.367 1.00 94.81 94 TRP A CA 1
ATOM 722 C C . TRP A 1 94 ? -0.816 -0.689 7.506 1.00 94.81 94 TRP A C 1
ATOM 724 O O . TRP A 1 94 ? -0.638 -0.699 6.284 1.00 94.81 94 TRP A O 1
ATOM 734 N N . MET A 1 95 ? -1.387 -1.699 8.148 1.00 94.25 95 MET A N 1
ATOM 735 C CA . MET A 1 95 ? -1.893 -2.909 7.516 1.00 94.25 95 MET A CA 1
ATOM 736 C C . MET A 1 95 ? -3.131 -3.386 8.271 1.00 94.25 95 MET A C 1
ATOM 738 O O . MET A 1 95 ? -3.276 -3.129 9.461 1.00 94.25 95 MET A O 1
ATOM 742 N N . VAL A 1 96 ? -4.030 -4.108 7.604 1.00 91.94 96 VAL A N 1
ATOM 743 C CA . VAL A 1 96 ? -5.186 -4.705 8.290 1.00 91.94 96 VAL A CA 1
ATOM 744 C C . VAL A 1 96 ? -4.776 -6.068 8.833 1.00 91.94 96 VAL A C 1
ATOM 746 O O . VAL A 1 96 ? -4.598 -7.015 8.061 1.00 91.94 96 VAL A O 1
ATOM 749 N N . GLY A 1 97 ? -4.631 -6.166 10.156 1.00 87.81 97 GLY A N 1
ATOM 750 C CA . GLY A 1 97 ? -4.234 -7.402 10.834 1.00 87.81 97 GLY A CA 1
ATOM 751 C C . GLY A 1 97 ? -2.808 -7.827 10.488 1.00 87.81 97 GLY A C 1
ATOM 752 O O . GLY A 1 97 ? -2.581 -8.995 10.161 1.00 87.81 97 GLY A O 1
ATOM 753 N N . GLY A 1 98 ? -1.880 -6.862 10.465 1.00 89.12 98 GLY A N 1
ATOM 754 C CA . GLY A 1 98 ? -0.449 -7.095 10.240 1.00 89.12 98 GLY A CA 1
ATOM 755 C C . GLY A 1 98 ? -0.073 -7.595 8.841 1.00 89.12 98 GLY A C 1
ATOM 756 O O . GLY A 1 98 ? 1.024 -8.110 8.645 1.00 89.12 98 GLY A O 1
ATOM 757 N N . ARG A 1 99 ? -0.979 -7.506 7.857 1.00 90.94 99 ARG A N 1
ATOM 758 C CA . ARG A 1 99 ? -0.715 -7.939 6.477 1.00 90.94 99 ARG A CA 1
ATOM 759 C C . ARG A 1 99 ? -1.305 -6.995 5.434 1.00 90.94 99 ARG A C 1
ATOM 761 O O . ARG A 1 99 ? -2.371 -6.425 5.684 1.00 90.94 99 ARG A O 1
ATOM 768 N N . PRO A 1 100 ? -0.710 -6.891 4.228 1.00 92.81 100 PRO A N 1
ATOM 769 C CA . PRO A 1 100 ? -1.191 -5.991 3.184 1.00 92.81 100 PRO A CA 1
ATOM 770 C C . PRO A 1 100 ? -2.431 -6.564 2.481 1.00 92.81 100 PRO A C 1
ATOM 772 O O . PRO A 1 100 ? -2.461 -6.741 1.265 1.00 92.81 100 PRO A O 1
ATOM 775 N N . ALA A 1 101 ? -3.468 -6.936 3.233 1.00 91.56 101 ALA A N 1
ATOM 776 C CA . ALA A 1 101 ? -4.687 -7.516 2.694 1.00 91.56 101 ALA A CA 1
ATOM 777 C C . ALA A 1 101 ? -5.376 -6.537 1.740 1.00 91.56 101 ALA A C 1
ATOM 779 O O . ALA A 1 101 ? -5.573 -5.366 2.057 1.00 91.56 101 ALA A O 1
ATOM 780 N N . HIS A 1 102 ? -5.789 -7.041 0.576 1.00 91.50 102 HIS A N 1
ATOM 781 C CA . HIS A 1 102 ? -6.518 -6.231 -0.391 1.00 91.50 102 HIS A CA 1
ATOM 782 C C . HIS A 1 102 ? -7.866 -5.769 0.198 1.00 91.50 102 HIS A C 1
ATOM 784 O O . HIS A 1 102 ? -8.516 -6.574 0.875 1.00 91.50 102 HIS A O 1
ATOM 790 N N . PRO A 1 103 ? -8.353 -4.546 -0.094 1.00 91.44 103 PRO A N 1
ATOM 791 C CA . PRO A 1 103 ? -9.569 -4.004 0.517 1.00 91.44 103 PRO A CA 1
ATOM 792 C C . PRO A 1 103 ? -10.810 -4.870 0.311 1.00 91.44 103 PRO A C 1
ATOM 794 O O . PRO A 1 103 ? -11.614 -5.037 1.223 1.00 91.44 103 PRO A O 1
ATOM 797 N N . SER A 1 104 ? -10.928 -5.518 -0.854 1.00 90.31 104 SER A N 1
ATOM 798 C CA . SER A 1 104 ? -12.018 -6.471 -1.138 1.00 90.31 104 SER A CA 1
ATOM 799 C C . SER A 1 104 ? -12.014 -7.713 -0.238 1.00 90.31 104 SER A C 1
ATOM 801 O O . SER A 1 104 ? -12.968 -8.489 -0.246 1.00 90.31 104 SER A O 1
ATOM 803 N N . ARG A 1 105 ? -10.935 -7.945 0.516 1.00 90.69 105 ARG A N 1
ATOM 804 C CA . ARG A 1 105 ? -10.796 -9.048 1.468 1.00 90.69 105 ARG A CA 1
ATOM 805 C C . ARG A 1 105 ? -10.855 -8.591 2.922 1.00 90.69 105 ARG A C 1
ATOM 807 O O . ARG A 1 105 ? -10.925 -9.468 3.772 1.00 90.69 105 ARG A O 1
ATOM 814 N N . TRP A 1 106 ? -10.891 -7.289 3.221 1.00 94.00 106 TRP A N 1
ATOM 815 C CA . TRP A 1 106 ? -10.883 -6.795 4.605 1.00 94.00 106 TRP A CA 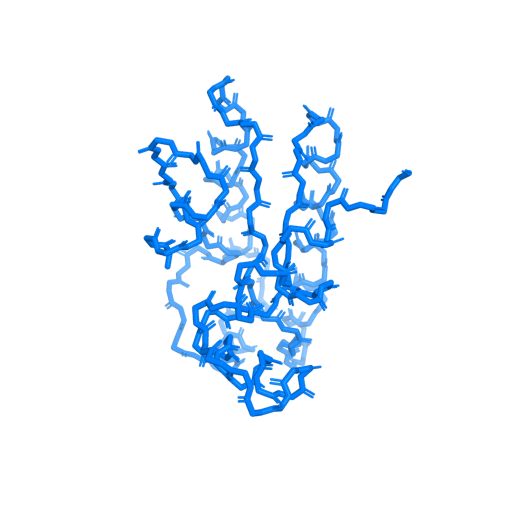1
ATOM 816 C C . TRP A 1 106 ? -12.016 -7.374 5.439 1.00 94.00 106 TRP A C 1
ATOM 818 O O . TRP A 1 106 ? -11.739 -7.891 6.505 1.00 94.00 106 TRP A O 1
ATOM 828 N N . GLN A 1 107 ? -13.251 -7.413 4.936 1.00 93.06 107 GLN A N 1
ATO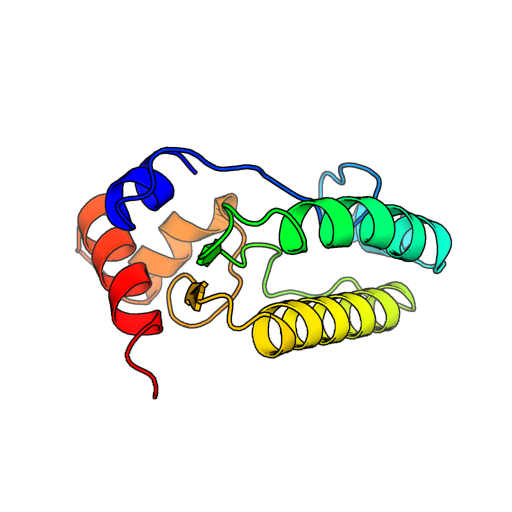M 829 C CA . GLN A 1 107 ? -14.365 -8.005 5.687 1.00 93.06 107 GLN A CA 1
ATOM 830 C C . GLN A 1 107 ? -14.117 -9.475 6.061 1.00 93.06 107 GLN A C 1
ATOM 832 O O . GLN A 1 107 ? -14.444 -9.920 7.158 1.00 93.06 107 GLN A O 1
ATOM 837 N N . ARG A 1 108 ? -13.508 -10.242 5.152 1.00 93.06 108 ARG A N 1
ATOM 838 C CA . ARG A 1 108 ? -13.123 -11.626 5.433 1.00 93.06 108 ARG A CA 1
ATOM 839 C C . ARG A 1 108 ? -11.983 -11.687 6.450 1.00 93.06 108 ARG A C 1
ATOM 841 O O . ARG A 1 108 ? -11.974 -12.582 7.285 1.00 93.06 108 ARG A O 1
ATOM 848 N N . GLU A 1 109 ? -11.030 -10.763 6.376 1.00 92.75 109 GLU A N 1
ATOM 849 C CA . GLU A 1 109 ? -9.915 -10.680 7.321 1.00 92.75 109 GLU A CA 1
ATOM 850 C C . GLU A 1 109 ? -10.353 -10.323 8.730 1.00 92.75 109 GLU A C 1
ATOM 852 O O . GLU A 1 109 ? -9.994 -11.030 9.669 1.00 92.75 109 GLU A O 1
ATOM 857 N N . THR A 1 110 ? -11.169 -9.283 8.869 1.00 95.19 110 THR A N 1
ATOM 858 C CA . THR A 1 110 ? -11.716 -8.869 10.156 1.00 95.19 110 THR A CA 1
ATOM 859 C C . THR A 1 110 ? -12.557 -9.988 1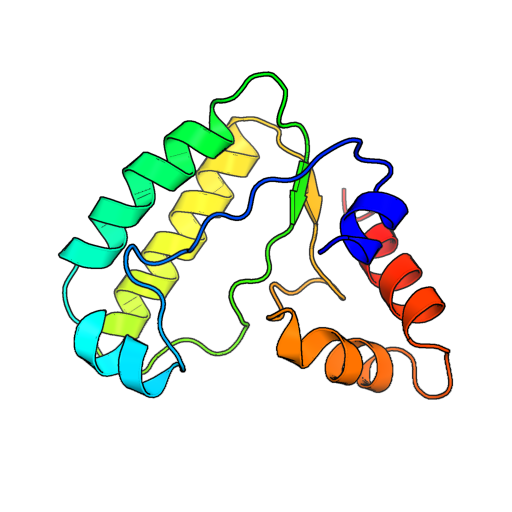0.757 1.00 95.19 110 THR A C 1
ATOM 861 O O . THR A 1 110 ? -12.389 -10.295 11.925 1.00 95.19 110 THR A O 1
ATOM 864 N N . HIS A 1 111 ? -13.392 -10.672 9.964 1.00 94.94 111 HIS A N 1
ATOM 865 C CA . HIS A 1 111 ? -14.187 -11.798 10.461 1.00 94.94 111 HIS A CA 1
ATOM 866 C C . HIS A 1 111 ? -13.321 -12.988 10.900 1.00 94.94 111 HIS A C 1
ATOM 868 O O . HIS A 1 111 ? -13.631 -13.644 11.889 1.00 94.94 111 HIS A O 1
ATOM 874 N N . ARG A 1 112 ? -12.225 -13.264 10.181 1.00 93.75 112 ARG A N 1
ATOM 875 C CA . ARG A 1 112 ? -11.283 -14.337 10.529 1.00 93.75 112 ARG A CA 1
ATOM 876 C C . ARG A 1 112 ? -10.536 -14.048 11.834 1.00 93.75 112 ARG A C 1
ATOM 878 O O . ARG A 1 112 ? -10.279 -14.980 12.585 1.00 93.75 112 ARG A O 1
ATOM 885 N N . LEU A 1 113 ? -10.133 -12.798 12.058 1.00 93.88 113 LEU A N 1
ATOM 886 C CA . LEU A 1 113 ? -9.340 -12.391 13.225 1.00 93.88 113 LEU A CA 1
ATOM 887 C C . LEU A 1 113 ? -10.206 -12.045 14.444 1.00 93.88 113 LEU A C 1
ATOM 889 O O . LEU A 1 113 ? -9.781 -12.265 15.570 1.00 93.88 113 LEU A O 1
ATOM 893 N N . MET A 1 114 ? -11.417 -11.534 14.221 1.00 95.06 114 MET A N 1
ATOM 894 C CA . MET A 1 114 ? -12.357 -11.089 15.252 1.00 95.06 114 MET A CA 1
ATOM 895 C C . MET A 1 114 ? -13.777 -11.590 14.926 1.00 95.06 114 MET A C 1
ATOM 897 O O . MET A 1 114 ? -14.647 -10.810 14.517 1.00 95.06 114 MET A O 1
ATOM 901 N N . PRO A 1 115 ? -14.037 -12.904 15.046 1.00 96.00 115 PRO A N 1
ATOM 902 C CA . PRO A 1 115 ? -15.343 -13.467 14.726 1.00 96.00 115 PRO A CA 1
ATOM 903 C C . PRO A 1 115 ? -16.434 -12.886 15.635 1.00 96.00 115 PRO A C 1
ATOM 905 O O . PRO A 1 115 ? -16.249 -12.734 16.838 1.00 96.00 115 PRO A O 1
ATOM 908 N N . GLY A 1 116 ? -17.588 -12.561 15.048 1.00 95.62 116 GLY A N 1
ATOM 909 C CA . GLY A 1 116 ? -18.741 -12.005 15.770 1.00 95.62 116 GLY A CA 1
ATOM 910 C C . GLY A 1 116 ? -18.666 -10.503 16.078 1.00 95.62 116 GLY A C 1
ATOM 911 O O . GLY A 1 116 ? -19.656 -9.945 16.542 1.00 95.62 116 GLY A O 1
ATOM 912 N N . VAL A 1 117 ? -17.547 -9.836 15.784 1.00 96.94 117 VAL A N 1
ATOM 913 C CA . VAL A 1 117 ? -17.404 -8.380 15.939 1.00 96.94 117 VAL A CA 1
ATOM 914 C C . VAL A 1 117 ? -17.873 -7.666 14.668 1.00 96.94 117 VAL A C 1
ATOM 916 O O . VAL A 1 117 ? -17.638 -8.144 13.554 1.00 96.94 117 VAL A O 1
ATOM 919 N N . ASP A 1 118 ? -18.537 -6.515 14.822 1.00 96.12 118 ASP A N 1
ATOM 920 C CA . ASP A 1 118 ? -18.927 -5.672 13.687 1.00 96.12 118 ASP A CA 1
ATOM 921 C C . ASP A 1 118 ? -17.711 -5.282 12.832 1.00 96.12 118 ASP A C 1
ATOM 923 O O . ASP A 1 118 ? -16.629 -4.989 13.346 1.00 96.12 118 ASP A O 1
ATOM 927 N N . PHE A 1 119 ? -17.903 -5.236 11.512 1.00 93.81 119 PHE A N 1
ATOM 928 C CA . PHE A 1 119 ? -16.831 -4.963 10.557 1.00 93.81 119 PHE A CA 1
ATOM 929 C C . PHE A 1 119 ? -16.102 -3.644 10.833 1.00 93.81 119 PHE A C 1
ATOM 931 O O . PHE A 1 119 ? -14.877 -3.610 10.731 1.00 93.81 119 PHE A O 1
ATOM 938 N N . ARG A 1 120 ? -16.818 -2.564 11.170 1.00 93.81 120 ARG A N 1
ATOM 939 C CA . ARG A 1 120 ? -16.193 -1.250 11.378 1.00 93.81 120 ARG A CA 1
ATOM 940 C C . ARG A 1 120 ? -15.352 -1.243 12.645 1.00 93.81 120 ARG A C 1
ATOM 942 O O . ARG A 1 120 ? -14.237 -0.735 12.617 1.00 93.81 120 ARG A O 1
ATOM 949 N N . ILE A 1 121 ? -15.866 -1.853 13.712 1.00 94.31 121 ILE A N 1
ATOM 950 C CA . ILE A 1 121 ? -15.159 -1.984 14.991 1.00 94.31 121 ILE A CA 1
ATOM 951 C C . ILE A 1 121 ? -13.902 -2.840 14.808 1.00 94.31 121 ILE A C 1
ATOM 953 O O . ILE A 1 121 ? -12.810 -2.427 15.191 1.00 94.31 121 ILE A O 1
ATOM 957 N N . ALA A 1 122 ? -14.040 -4.000 14.163 1.00 95.25 122 ALA A N 1
ATOM 958 C CA . ALA A 1 122 ? -12.922 -4.903 13.929 1.00 95.25 122 ALA A CA 1
ATOM 959 C C . ALA A 1 122 ? -11.861 -4.293 13.000 1.00 95.25 122 ALA A C 1
ATOM 961 O O . ALA A 1 122 ? -10.667 -4.428 13.254 1.00 95.25 122 ALA A O 1
ATOM 962 N N . LEU A 1 123 ? -12.274 -3.593 11.935 1.00 94.19 123 LEU A N 1
ATOM 963 C CA . LEU A 1 123 ? -11.341 -2.898 11.048 1.00 94.19 123 LEU A CA 1
ATOM 964 C C . LEU A 1 123 ? -10.576 -1.804 11.795 1.00 94.19 123 LEU A C 1
ATOM 966 O O . LEU A 1 123 ? -9.364 -1.708 11.620 1.00 94.19 123 LEU A O 1
ATOM 970 N N . ALA A 1 124 ? -11.269 -1.007 12.615 1.00 92.75 124 ALA A N 1
ATOM 971 C CA . ALA A 1 124 ? -10.642 0.060 13.380 1.00 92.75 124 ALA A CA 1
ATOM 972 C C . ALA A 1 124 ? -9.563 -0.488 14.318 1.00 92.75 124 ALA A C 1
ATOM 974 O O . ALA A 1 124 ? -8.416 -0.053 14.259 1.00 92.75 124 ALA A O 1
ATOM 975 N N . HIS A 1 125 ? -9.914 -1.520 15.085 1.00 92.62 125 HIS A N 1
ATOM 976 C CA . HIS A 1 125 ? -9.004 -2.190 16.005 1.00 92.62 125 HIS A CA 1
ATOM 977 C C . HIS A 1 125 ? -7.769 -2.772 15.296 1.00 92.62 125 HIS A C 1
ATOM 979 O O . HIS A 1 125 ? -6.636 -2.493 15.683 1.00 92.62 125 HIS A O 1
ATOM 985 N N . LEU A 1 126 ? -7.973 -3.512 14.201 1.00 92.94 126 LEU A N 1
ATOM 986 C CA . LEU A 1 126 ? -6.888 -4.170 13.464 1.00 92.94 126 LEU A CA 1
ATOM 987 C C . LEU A 1 126 ? -5.975 -3.201 12.701 1.00 92.94 126 LEU A C 1
ATOM 989 O O . LEU A 1 126 ? -4.836 -3.563 12.395 1.00 92.94 126 LEU A O 1
ATOM 993 N N . LEU A 1 127 ? -6.460 -2.003 12.365 1.00 90.31 127 LEU A N 1
ATOM 994 C CA . LEU A 1 127 ? -5.620 -0.929 11.838 1.00 90.31 127 LEU A CA 1
ATOM 995 C C . LEU A 1 127 ? -4.766 -0.331 12.959 1.00 90.31 127 LEU A C 1
ATOM 997 O O . LEU A 1 127 ? -3.555 -0.235 12.795 1.00 90.31 127 LEU A O 1
ATOM 1001 N N . THR A 1 128 ? -5.358 -0.002 14.110 1.00 81.75 128 THR A N 1
ATOM 1002 C CA . THR A 1 128 ? -4.639 0.656 15.211 1.00 81.75 128 THR A CA 1
ATOM 1003 C C . THR A 1 128 ? -3.607 -0.241 15.893 1.00 81.75 128 THR A C 1
ATOM 1005 O O . THR A 1 128 ? -2.503 0.221 16.168 1.00 81.75 128 THR A O 1
ATOM 1008 N N . GLU A 1 129 ? -3.900 -1.529 16.099 1.00 77.25 129 GLU A N 1
ATOM 1009 C CA . GLU A 1 129 ? -2.946 -2.458 16.731 1.00 77.25 129 GLU A CA 1
ATOM 1010 C C . GLU A 1 129 ? -1.722 -2.739 15.853 1.00 77.25 129 GLU A C 1
ATOM 1012 O O . GLU A 1 129 ? -0.626 -2.961 16.363 1.00 77.25 129 GLU A O 1
ATOM 1017 N N . SER A 1 130 ? -1.873 -2.659 14.527 1.00 61.78 130 SER A N 1
ATOM 1018 C CA . SER A 1 130 ? -0.758 -2.869 13.597 1.00 61.78 130 SER A CA 1
ATOM 1019 C C . SER A 1 130 ? 0.313 -1.766 13.680 1.00 61.78 130 SER A C 1
ATOM 1021 O O . SER A 1 130 ? 1.397 -1.958 13.142 1.00 61.78 130 SER A O 1
ATOM 1023 N N . SER A 1 131 ? 0.039 -0.640 14.357 1.00 55.81 131 SER A N 1
ATOM 1024 C CA . SER A 1 131 ? 1.031 0.420 14.620 1.00 55.81 131 SER A CA 1
ATOM 1025 C C . SER A 1 131 ? 1.812 0.266 15.919 1.00 55.81 131 SER A C 1
ATOM 1027 O O . SER A 1 131 ? 2.773 0.996 16.129 1.00 55.81 131 SER A O 1
ATOM 1029 N N . SER A 1 132 ? 1.416 -0.660 16.795 1.00 47.72 132 SER A N 1
ATOM 1030 C CA . SER A 1 132 ? 2.017 -0.829 18.126 1.00 47.72 132 SER A CA 1
ATOM 1031 C C . SER A 1 132 ? 3.183 -1.820 18.144 1.00 47.72 132 SER A C 1
ATOM 1033 O O . SER A 1 132 ? 3.523 -2.339 19.202 1.00 47.72 132 SER A O 1
ATOM 1035 N N . THR A 1 133 ? 3.776 -2.117 16.985 1.00 40.88 133 THR A N 1
ATOM 1036 C CA . THR A 1 133 ? 4.998 -2.929 16.911 1.00 40.88 133 THR A CA 1
ATOM 1037 C C . THR A 1 133 ? 6.189 -2.015 16.637 1.00 40.88 133 THR A C 1
ATOM 1039 O O . THR A 1 133 ? 6.653 -1.939 15.506 1.00 40.88 133 THR A O 1
ATOM 1042 N N . ASP A 1 134 ? 6.607 -1.304 17.683 1.00 34.12 134 ASP A N 1
ATOM 1043 C CA . ASP A 1 134 ? 7.964 -0.797 17.934 1.00 34.12 134 ASP A CA 1
ATOM 1044 C C . ASP A 1 134 ? 8.166 -0.705 19.457 1.00 34.12 134 ASP A C 1
ATOM 1046 O O . ASP A 1 134 ? 7.266 -0.157 20.140 1.00 34.12 134 ASP A O 1
#

Radius of gyration: 15.14 Å; chains: 1; bounding box: 33×34×36 Å

Foldseek 3Di:
DVLLCVLVVHPDDDDAAQFQDDDPDLASLLVPLLDLVRNVNSVVVLVVVLPPPSQQAEEQAHADDHRDDSSNVSSVVSVVVSVVSCVVSNRQYWYQQLDNHHPVCQQVSLCVVPPPDDSSVSRSVRRVVNRPPD

pLDDT: mean 90.62, std 9.36, range [34.12, 96.94]

Secondary structure (DSSP, 8-state):
-HHHHHHHT-S------SSSS--SSHHHHHHHTTSSHHHHHHHHHHHHHHT-TT--EEE--S-SSPPSTTHHHHHHHHHHHHHHHHHHTTPEEE-BTTB---GGGHHHHHHHHSTTS-HHHHHHHHHHHTT---

Sequence (134 aa):
MKLATETLGCDFYTVANMFATPVRDTVQLARIGSTADGWIKARGYLEACVDQPEITDALLAFGVVPPTGSARLHFKDQADWIQEKLLTRGIRTWMVGGRPAHPSRWQRETHRLMPGVDFRIALAHLLTESSSTD